Protein AF-A0A9P5X016-F1 (afdb_monomer_lite)

Radius of gyration: 11.92 Å; chains: 1; bounding box: 30×29×24 Å

Secondary structure (DSSP, 8-state):
---PPPPPPEETT-GGGHHHHHHHHHHHHHH-TTT--SHHHHHHHHHHTEESHHHHT--

Sequence (59 aa):
KIQAKEPDIFDSNHPQKLNDFLFQCRIYFNTNPHQFCTPTAKVVFTLSYLLGPAHQWFQ

Organism: NCBI:txid1400762

Structure (mmCIF, N/CA/C/O backbone):
data_AF-A0A9P5X016-F1
#
_entry.id   AF-A0A9P5X016-F1
#
loop_
_atom_site.group_PDB
_atom_site.id
_atom_site.type_symbol
_atom_site.label_atom_id
_atom_site.label_alt_id
_atom_site.label_comp_id
_atom_site.label_asym_id
_atom_site.label_entity_id
_atom_site.label_seq_id
_atom_site.pdbx_PDB_ins_code
_atom_site.Cartn_x
_atom_site.Cartn_y
_atom_site.Cartn_z
_atom_site.occupancy
_atom_site.B_iso_or_equiv
_atom_site.auth_seq_id
_atom_site.auth_comp_id
_atom_site.auth_asym_id
_atom_site.auth_atom_id
_atom_site.pdbx_PDB_model_num
ATOM 1 N N . LYS A 1 1 ? -19.166 13.614 1.920 1.00 57.78 1 LYS A N 1
ATOM 2 C CA . LYS A 1 1 ? -18.064 12.672 2.238 1.00 57.78 1 LYS A CA 1
ATOM 3 C C . LYS A 1 1 ? -16.956 12.916 1.228 1.00 57.78 1 LYS A C 1
ATOM 5 O O . LYS A 1 1 ? -17.264 12.923 0.047 1.00 57.78 1 LYS A O 1
ATOM 10 N N . ILE A 1 2 ? -15.728 13.177 1.669 1.00 58.84 2 ILE A N 1
ATOM 11 C CA . ILE A 1 2 ? -14.572 13.250 0.766 1.00 58.84 2 ILE A CA 1
ATOM 12 C C . ILE A 1 2 ? -14.213 11.801 0.426 1.00 58.84 2 ILE A C 1
ATOM 14 O O . ILE A 1 2 ? -14.003 11.010 1.340 1.00 58.84 2 ILE A O 1
ATOM 18 N N . GLN A 1 3 ? -14.227 11.438 -0.854 1.00 68.75 3 GLN A N 1
ATOM 19 C CA . GLN A 1 3 ? -13.779 10.127 -1.316 1.00 68.75 3 GLN A CA 1
ATOM 20 C C . GLN A 1 3 ? -12.366 10.303 -1.862 1.00 68.75 3 GLN A C 1
ATOM 22 O O . GLN A 1 3 ? -12.158 11.041 -2.823 1.00 68.75 3 GLN A O 1
ATOM 27 N N . ALA A 1 4 ? -11.386 9.690 -1.202 1.00 78.69 4 ALA A N 1
ATOM 28 C CA . ALA A 1 4 ? -10.026 9.672 -1.716 1.00 78.69 4 ALA A CA 1
ATOM 29 C C . ALA A 1 4 ? -9.985 8.813 -2.983 1.00 78.69 4 ALA A C 1
ATOM 31 O O . ALA A 1 4 ? -10.575 7.731 -3.015 1.00 78.69 4 ALA A O 1
ATOM 32 N N . LYS A 1 5 ? -9.288 9.302 -4.014 1.00 85.69 5 LYS A N 1
ATOM 33 C CA . LYS A 1 5 ? -8.956 8.501 -5.194 1.00 85.69 5 LYS A CA 1
ATOM 34 C C . LYS A 1 5 ? -8.131 7.293 -4.737 1.00 85.69 5 LYS A C 1
ATOM 36 O O . LYS A 1 5 ? -7.278 7.436 -3.858 1.00 85.69 5 LYS A O 1
ATOM 41 N N . GLU A 1 6 ? -8.398 6.127 -5.315 1.00 86.88 6 GLU A N 1
ATOM 42 C CA . GLU A 1 6 ? -7.542 4.956 -5.120 1.00 86.88 6 GLU A CA 1
ATOM 43 C C . GLU A 1 6 ? -6.109 5.248 -5.589 1.00 86.88 6 GLU A C 1
ATOM 45 O O . GLU A 1 6 ? -5.929 6.052 -6.515 1.00 86.88 6 GLU A O 1
ATOM 50 N N . PRO A 1 7 ? -5.090 4.649 -4.944 1.00 90.25 7 PRO A N 1
ATOM 51 C CA . PRO A 1 7 ? -3.711 4.790 -5.389 1.00 90.25 7 PRO A CA 1
ATOM 52 C C . PRO A 1 7 ? -3.540 4.280 -6.815 1.00 90.25 7 PRO A C 1
ATOM 54 O O . PRO A 1 7 ? -4.204 3.333 -7.238 1.00 90.25 7 PRO A O 1
ATOM 57 N N . ASP A 1 8 ? -2.622 4.890 -7.552 1.00 87.25 8 ASP A N 1
ATOM 58 C CA . ASP A 1 8 ? -2.217 4.359 -8.843 1.00 87.25 8 ASP A CA 1
ATOM 59 C C . ASP A 1 8 ? -1.381 3.083 -8.623 1.00 87.25 8 ASP A C 1
ATOM 61 O O . ASP A 1 8 ? -0.689 2.932 -7.613 1.00 87.25 8 ASP A O 1
ATOM 65 N N . ILE A 1 9 ? -1.449 2.146 -9.569 1.00 87.12 9 ILE A N 1
ATOM 66 C CA . ILE A 1 9 ? -0.618 0.939 -9.550 1.00 87.12 9 ILE A CA 1
ATOM 67 C C . ILE A 1 9 ? 0.859 1.347 -9.548 1.00 87.12 9 ILE A C 1
ATOM 69 O O . ILE A 1 9 ? 1.296 2.117 -10.408 1.00 87.12 9 ILE A O 1
ATOM 73 N N . PHE A 1 10 ? 1.639 0.790 -8.622 1.00 86.00 10 PHE A N 1
ATOM 74 C CA . PHE A 1 10 ? 3.080 1.000 -8.600 1.00 86.00 10 PHE A CA 1
ATOM 75 C C . PHE A 1 10 ? 3.772 -0.012 -9.514 1.00 86.00 10 PHE A C 1
ATOM 77 O O . PHE A 1 10 ? 3.779 -1.215 -9.237 1.00 86.00 10 PHE A O 1
ATOM 84 N N . ASP A 1 11 ? 4.368 0.486 -10.599 1.00 79.44 11 ASP A N 1
ATOM 85 C CA . ASP A 1 11 ? 5.263 -0.289 -11.445 1.00 79.44 11 ASP A CA 1
ATOM 86 C C . ASP A 1 11 ? 6.701 -0.171 -10.926 1.00 79.44 11 ASP A C 1
ATOM 88 O O . ASP A 1 11 ? 7.249 0.915 -10.743 1.00 79.44 11 ASP A O 1
ATOM 92 N N . SER A 1 12 ? 7.366 -1.301 -10.690 1.00 72.38 12 SER A N 1
ATOM 93 C CA . SER A 1 12 ? 8.734 -1.286 -10.149 1.00 72.38 12 SER A CA 1
ATOM 94 C C . SER A 1 12 ? 9.784 -0.699 -11.112 1.00 72.38 12 SER A C 1
ATOM 96 O O . S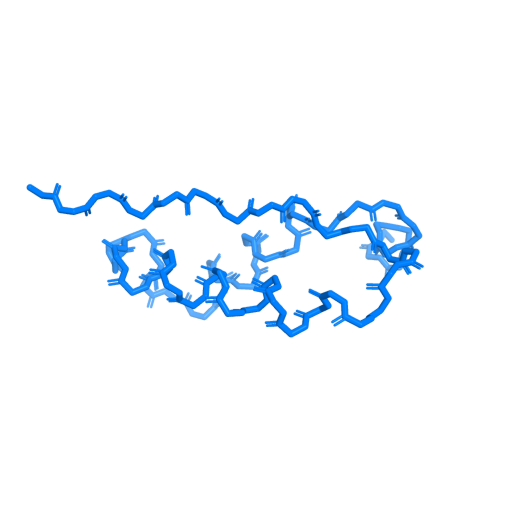ER A 1 12 ? 10.961 -0.640 -10.767 1.00 72.38 12 SER A O 1
ATOM 98 N N . ASN A 1 13 ? 9.382 -0.271 -12.314 1.00 78.38 13 ASN A N 1
ATOM 99 C CA . ASN A 1 13 ? 10.244 0.362 -13.315 1.00 78.38 13 ASN A CA 1
ATOM 100 C C . ASN A 1 13 ? 10.616 1.808 -12.953 1.00 78.38 13 ASN A C 1
ATOM 102 O O . ASN A 1 13 ? 11.600 2.336 -13.469 1.00 78.38 13 ASN A O 1
ATOM 106 N N . HIS A 1 14 ? 9.845 2.449 -12.070 1.00 82.62 14 HIS A N 1
ATOM 107 C CA . HIS A 1 14 ? 10.046 3.841 -11.672 1.00 82.62 14 HIS A CA 1
ATOM 108 C C . HIS A 1 14 ? 10.184 3.952 -10.147 1.00 82.62 14 HIS A C 1
ATOM 110 O O . HIS A 1 14 ? 9.270 4.448 -9.483 1.00 82.62 14 HIS A O 1
ATOM 116 N N . PRO A 1 15 ? 11.316 3.527 -9.556 1.00 79.94 15 PRO A N 1
ATOM 117 C CA . PRO A 1 15 ? 11.512 3.526 -8.103 1.00 79.94 15 PRO A CA 1
ATOM 118 C C . PRO A 1 15 ? 11.302 4.903 -7.453 1.00 79.94 15 PRO A C 1
ATOM 120 O O . PRO A 1 15 ? 10.865 4.987 -6.308 1.00 79.94 15 PRO A O 1
ATOM 123 N N . GLN A 1 16 ? 11.528 5.993 -8.192 1.00 85.56 16 GLN A N 1
ATOM 124 C CA . GLN A 1 16 ? 11.257 7.361 -7.748 1.00 85.56 16 GLN A CA 1
ATOM 125 C C . GLN A 1 16 ? 9.778 7.627 -7.420 1.00 85.56 16 GLN A C 1
ATOM 127 O O . GLN A 1 16 ? 9.491 8.495 -6.600 1.00 85.56 16 GLN A O 1
ATOM 132 N N . LYS A 1 17 ? 8.843 6.867 -8.009 1.00 86.50 17 LYS A N 1
ATOM 133 C CA . LYS A 1 17 ? 7.397 6.991 -7.762 1.00 86.50 17 LYS A CA 1
ATOM 134 C C . LYS A 1 17 ? 6.930 6.243 -6.512 1.00 86.50 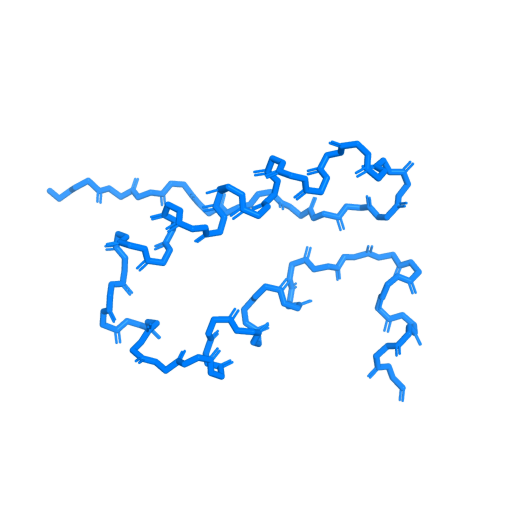17 LYS A C 1
ATOM 136 O O . LYS A 1 17 ? 5.763 6.348 -6.144 1.00 86.50 17 LYS A O 1
ATOM 141 N N . LEU A 1 18 ? 7.816 5.500 -5.839 1.00 87.69 18 LEU A N 1
ATOM 142 C CA . LEU A 1 18 ? 7.453 4.725 -4.650 1.00 87.69 18 LEU A CA 1
A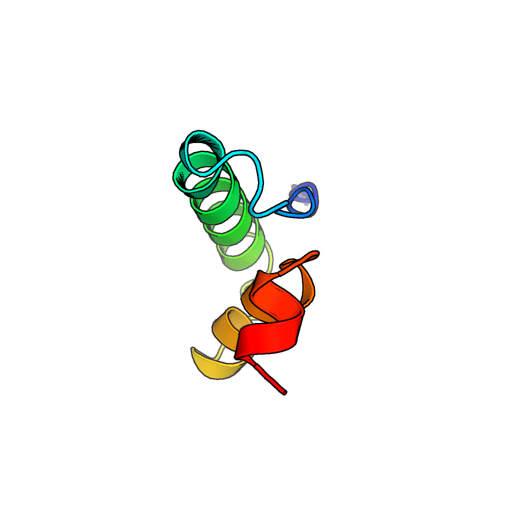TOM 143 C C . LEU A 1 18 ? 6.930 5.630 -3.530 1.00 87.69 18 LEU A C 1
ATOM 145 O O . LEU A 1 18 ? 5.937 5.310 -2.883 1.00 87.69 18 LEU A O 1
ATOM 149 N N . ASN A 1 19 ? 7.572 6.781 -3.325 1.00 89.62 19 ASN A N 1
ATOM 150 C CA . ASN A 1 19 ? 7.142 7.743 -2.312 1.00 89.62 19 ASN A CA 1
ATOM 151 C C . ASN A 1 19 ? 5.753 8.316 -2.621 1.00 89.62 19 ASN A C 1
ATOM 153 O O . ASN A 1 19 ? 4.931 8.433 -1.711 1.00 89.62 19 ASN A O 1
ATOM 157 N N . ASP A 1 20 ? 5.471 8.607 -3.892 1.00 91.00 20 ASP A N 1
ATOM 158 C CA . ASP A 1 20 ? 4.168 9.114 -4.331 1.00 91.00 20 ASP A CA 1
ATOM 159 C C . ASP A 1 20 ? 3.073 8.065 -4.112 1.00 91.00 20 ASP A C 1
ATOM 161 O O . ASP A 1 20 ? 2.020 8.368 -3.551 1.00 91.00 20 ASP A O 1
ATOM 165 N N . PHE A 1 21 ? 3.352 6.809 -4.464 1.00 91.38 21 PHE A N 1
ATOM 166 C CA . PHE A 1 21 ? 2.457 5.682 -4.213 1.00 91.38 21 PHE A CA 1
ATOM 167 C C . PHE A 1 21 ? 2.158 5.502 -2.715 1.00 91.38 21 PHE A C 1
ATOM 169 O O . PHE A 1 21 ? 0.996 5.455 -2.308 1.00 91.38 21 PHE A O 1
ATOM 176 N N . LEU A 1 22 ? 3.187 5.483 -1.860 1.00 92.19 22 LEU A N 1
ATOM 177 C CA . LEU A 1 22 ? 3.005 5.356 -0.408 1.00 92.19 22 LEU A CA 1
ATOM 178 C C . LEU A 1 22 ? 2.209 6.530 0.181 1.00 92.19 22 LEU A C 1
ATOM 180 O O . LEU A 1 22 ? 1.395 6.342 1.093 1.00 92.19 22 LEU A O 1
ATOM 184 N N . PHE A 1 23 ? 2.413 7.739 -0.346 1.00 92.62 23 PHE A N 1
ATOM 185 C CA . PHE A 1 23 ? 1.640 8.914 0.037 1.00 92.62 23 PHE A CA 1
ATOM 186 C C . PHE A 1 23 ? 0.157 8.765 -0.336 1.00 92.62 23 PHE A C 1
ATOM 188 O O . PHE A 1 23 ? -0.712 9.004 0.510 1.00 92.62 23 PHE A O 1
ATOM 195 N N . GLN A 1 24 ? -0.140 8.291 -1.550 1.00 93.19 24 GLN A N 1
ATOM 196 C CA . GLN A 1 24 ? -1.505 7.986 -1.987 1.00 93.19 24 GLN A CA 1
ATOM 197 C C . GLN A 1 24 ? -2.161 6.915 -1.098 1.00 93.19 24 GLN A C 1
ATOM 199 O O . GLN A 1 24 ? -3.276 7.129 -0.612 1.00 93.19 24 GLN A O 1
ATOM 204 N N . CYS A 1 25 ? -1.459 5.815 -0.788 1.00 93.50 25 CYS A N 1
ATOM 205 C CA . CYS A 1 25 ? -1.947 4.786 0.140 1.00 93.50 25 CYS A CA 1
ATOM 206 C C . CYS A 1 25 ? -2.302 5.381 1.507 1.00 93.50 25 CYS A C 1
ATOM 208 O O . CYS A 1 25 ? -3.367 5.098 2.057 1.00 93.50 25 CYS A O 1
ATOM 210 N N . ARG A 1 26 ? -1.449 6.256 2.055 1.00 93.94 26 ARG A N 1
ATOM 211 C CA . ARG A 1 26 ? -1.693 6.898 3.355 1.00 93.94 26 ARG A CA 1
ATOM 212 C C . ARG A 1 26 ? -2.960 7.753 3.351 1.00 93.94 26 ARG A C 1
ATOM 214 O O . ARG A 1 26 ? -3.739 7.677 4.302 1.00 93.94 26 ARG A O 1
ATOM 221 N N . ILE A 1 27 ? -3.181 8.545 2.300 1.00 93.94 27 ILE A N 1
ATOM 222 C CA . ILE A 1 27 ? -4.413 9.334 2.145 1.00 93.94 27 ILE A CA 1
ATOM 223 C C . ILE A 1 27 ? -5.630 8.407 2.065 1.00 93.94 27 ILE A C 1
ATOM 225 O O . ILE A 1 27 ? -6.628 8.633 2.759 1.00 93.94 27 ILE A O 1
ATOM 229 N N . TYR A 1 28 ? -5.538 7.344 1.265 1.00 93.75 28 TYR A N 1
ATOM 230 C CA . TYR A 1 28 ? -6.633 6.400 1.071 1.00 93.75 28 TYR A CA 1
ATOM 231 C C . TYR A 1 28 ? -7.012 5.679 2.374 1.00 93.75 28 TYR A C 1
ATOM 233 O O . TYR A 1 28 ? -8.193 5.609 2.722 1.00 93.75 28 TYR A O 1
ATOM 241 N N . PHE A 1 29 ? -6.026 5.240 3.163 1.00 94.25 29 PHE A N 1
ATOM 242 C CA . PHE A 1 29 ? -6.253 4.610 4.468 1.00 94.25 29 PHE A CA 1
ATOM 243 C C . PHE A 1 29 ? -6.896 5.556 5.478 1.00 94.25 29 PHE A C 1
ATOM 245 O O . PHE A 1 29 ? -7.831 5.168 6.177 1.00 94.25 29 PHE A O 1
ATOM 252 N N . ASN A 1 30 ? -6.421 6.800 5.546 1.00 92.44 30 ASN A N 1
ATOM 253 C CA . ASN A 1 30 ? -6.961 7.798 6.469 1.00 92.44 30 ASN A CA 1
ATOM 254 C C . ASN A 1 30 ? -8.404 8.189 6.123 1.00 92.44 30 ASN A C 1
ATOM 256 O O . ASN A 1 30 ? -9.171 8.552 7.010 1.00 92.44 30 ASN A O 1
ATOM 260 N N . THR A 1 31 ? -8.778 8.095 4.846 1.00 93.44 31 THR A N 1
ATOM 261 C CA . THR A 1 31 ? -10.139 8.397 4.379 1.00 93.44 31 THR A CA 1
ATOM 262 C C . THR A 1 31 ? -11.097 7.218 4.580 1.00 93.44 31 THR A C 1
ATOM 264 O O . THR A 1 31 ? -12.302 7.422 4.719 1.00 93.44 31 THR A O 1
ATOM 267 N N . ASN A 1 32 ? -10.568 5.992 4.673 1.00 90.81 32 ASN A N 1
ATOM 268 C CA . ASN A 1 32 ? -11.334 4.755 4.847 1.00 90.81 32 ASN A CA 1
ATOM 269 C C . ASN A 1 32 ? -10.952 4.002 6.143 1.00 90.81 32 ASN A C 1
ATOM 271 O O . ASN A 1 32 ? -10.617 2.814 6.099 1.00 90.81 32 ASN A O 1
ATOM 275 N N . PRO A 1 33 ? -11.018 4.642 7.328 1.00 91.19 33 PRO A N 1
ATOM 276 C CA . PRO A 1 33 ? -10.498 4.062 8.568 1.00 91.19 33 PRO A CA 1
ATOM 277 C C . PRO A 1 33 ? -11.187 2.747 8.952 1.00 91.19 33 PRO A C 1
ATOM 279 O O . PRO A 1 33 ? -10.539 1.876 9.521 1.00 91.19 33 PRO A O 1
ATOM 282 N N . HIS A 1 34 ? -12.467 2.571 8.597 1.00 91.31 34 HIS A N 1
ATOM 2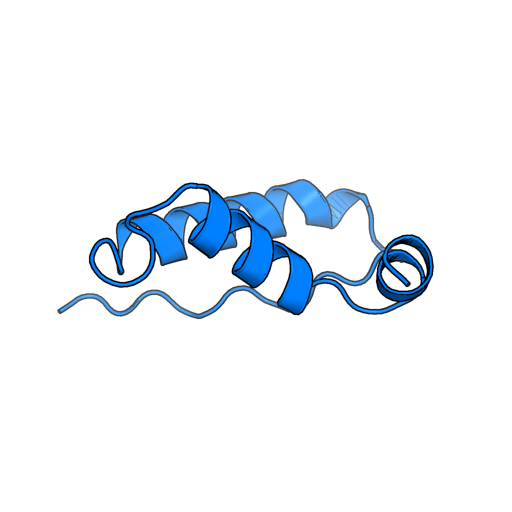83 C CA . HIS A 1 34 ? -13.232 1.344 8.854 1.00 91.31 34 HIS A CA 1
ATOM 284 C C . HIS A 1 34 ? -12.769 0.133 8.031 1.00 91.31 34 HIS A C 1
ATOM 286 O O . HIS A 1 34 ? -12.942 -0.998 8.469 1.00 91.31 34 HIS A O 1
ATOM 292 N N . GLN A 1 35 ? -12.194 0.349 6.846 1.00 88.88 35 GLN A N 1
ATOM 293 C CA . GLN A 1 35 ? -11.671 -0.734 6.003 1.00 88.88 35 GLN A CA 1
ATOM 294 C C . GLN A 1 35 ? -10.225 -1.084 6.376 1.00 88.88 35 GLN A C 1
ATOM 296 O O . GLN A 1 35 ? -9.809 -2.234 6.271 1.00 88.88 35 GLN A O 1
ATOM 301 N N . PHE A 1 36 ? -9.470 -0.102 6.874 1.00 91.81 36 PHE A N 1
ATOM 302 C CA . PHE A 1 36 ? -8.047 -0.227 7.187 1.00 91.81 36 PHE A CA 1
ATOM 303 C C . PHE A 1 36 ? -7.770 -0.121 8.689 1.00 91.81 36 PHE A C 1
ATOM 305 O O . PHE A 1 36 ? -6.841 0.569 9.120 1.00 91.81 36 PHE A O 1
ATOM 312 N N . CYS A 1 37 ? -8.581 -0.811 9.498 1.00 91.50 37 CYS A N 1
ATOM 313 C CA . CYS A 1 37 ? -8.444 -0.821 10.957 1.00 91.50 37 CYS A CA 1
ATOM 314 C C . CYS A 1 37 ? -7.186 -1.554 11.438 1.00 91.50 37 CYS A C 1
ATOM 316 O O . CYS A 1 37 ? -6.685 -1.265 12.522 1.00 91.50 37 CYS A O 1
ATOM 318 N N . THR A 1 38 ? -6.674 -2.507 10.654 1.00 93.50 38 THR A N 1
ATOM 319 C CA . THR A 1 38 ? -5.519 -3.325 11.034 1.00 93.50 38 THR A CA 1
ATOM 320 C C . THR A 1 38 ? -4.298 -2.996 10.175 1.00 93.50 38 THR A C 1
ATOM 322 O O . THR A 1 38 ? -4.438 -2.689 8.986 1.00 93.50 38 THR A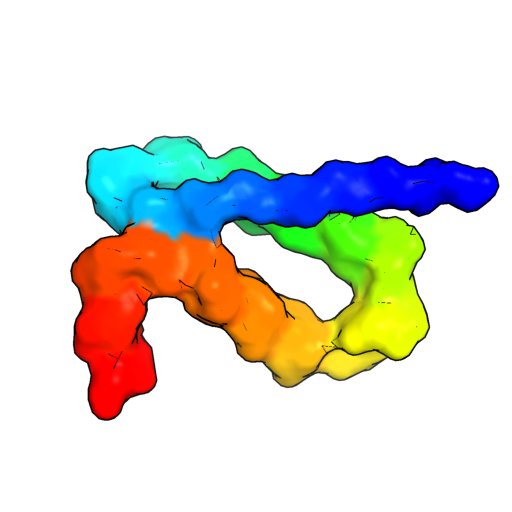 O 1
ATOM 325 N N . PRO A 1 39 ? -3.077 -3.086 10.737 1.00 92.44 39 PRO A N 1
ATOM 326 C CA . PRO A 1 39 ? -1.852 -2.999 9.947 1.00 92.44 39 PRO A CA 1
ATOM 327 C C . PRO A 1 39 ? -1.831 -4.020 8.803 1.00 92.44 39 PRO A C 1
ATOM 329 O O . PRO A 1 39 ? -1.449 -3.679 7.690 1.00 92.44 39 PRO A O 1
ATOM 332 N N . THR A 1 40 ? -2.328 -5.237 9.045 1.00 92.62 40 THR A N 1
ATOM 333 C CA . THR A 1 40 ? -2.410 -6.303 8.039 1.00 92.62 40 THR A CA 1
ATOM 334 C C . THR A 1 40 ? -3.261 -5.906 6.836 1.00 92.62 40 THR A C 1
ATOM 336 O O . THR A 1 40 ? -2.826 -6.105 5.708 1.00 92.62 40 THR A O 1
ATOM 339 N N . ALA A 1 41 ? -4.431 -5.288 7.044 1.00 91.50 41 ALA A N 1
ATOM 340 C CA . ALA A 1 41 ? -5.283 -4.834 5.942 1.00 91.50 41 ALA A CA 1
ATOM 341 C C . ALA A 1 41 ? -4.589 -3.770 5.077 1.00 91.50 41 ALA A C 1
ATOM 343 O O . ALA A 1 41 ? -4.689 -3.806 3.853 1.00 91.50 41 ALA A O 1
ATOM 344 N N . LYS A 1 42 ? -3.837 -2.855 5.707 1.00 93.38 42 LYS A N 1
ATOM 345 C CA . LYS A 1 42 ? -3.036 -1.847 4.994 1.00 93.38 42 LYS A CA 1
ATOM 346 C C . LYS A 1 42 ? -1.937 -2.499 4.164 1.00 93.38 42 LYS A C 1
ATOM 348 O O . LYS A 1 42 ? -1.786 -2.158 3.000 1.00 93.38 42 LYS A O 1
ATOM 353 N N . VAL A 1 43 ? -1.205 -3.451 4.746 1.00 91.50 43 VAL A N 1
ATOM 354 C CA . VAL A 1 43 ? -0.127 -4.172 4.054 1.00 91.50 43 VAL A CA 1
ATOM 355 C C . VAL A 1 43 ? -0.673 -4.957 2.865 1.00 91.50 43 VAL A C 1
ATOM 357 O O . VAL A 1 43 ? -0.189 -4.763 1.759 1.00 91.50 43 VAL A O 1
ATOM 360 N N . VAL A 1 44 ? -1.708 -5.779 3.061 1.00 90.31 44 VAL A N 1
ATOM 361 C CA . VAL A 1 44 ? -2.312 -6.589 1.987 1.00 90.31 44 VAL A CA 1
ATOM 362 C C . VAL A 1 44 ? -2.810 -5.711 0.839 1.00 90.31 44 VAL A C 1
ATOM 364 O O . VAL A 1 44 ? -2.570 -6.032 -0.321 1.00 90.31 44 VAL A O 1
ATOM 367 N N 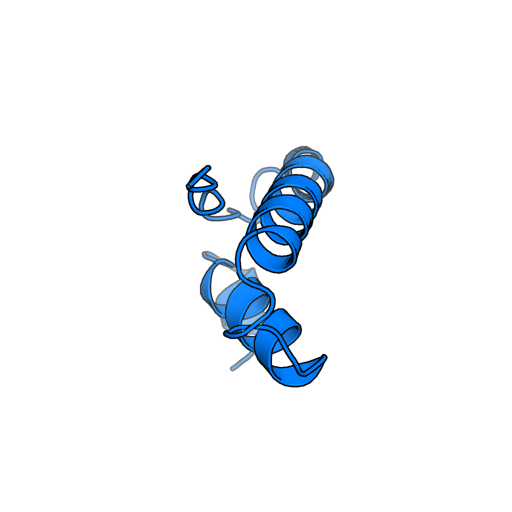. PHE A 1 45 ? -3.444 -4.580 1.149 1.00 91.19 45 PHE A N 1
ATOM 368 C CA . PHE A 1 45 ? -3.887 -3.633 0.130 1.00 91.19 45 PHE A CA 1
ATOM 369 C C . PHE A 1 45 ? -2.718 -2.978 -0.606 1.00 91.19 45 PHE A C 1
ATOM 371 O O . PHE A 1 45 ? -2.710 -2.943 -1.828 1.00 91.19 45 PHE A O 1
ATOM 378 N N . THR A 1 46 ? -1.699 -2.485 0.103 1.00 91.38 46 THR A N 1
ATOM 379 C CA . THR A 1 46 ? -0.516 -1.918 -0.559 1.00 91.38 46 THR A CA 1
ATOM 380 C C . THR A 1 46 ? 0.133 -2.951 -1.484 1.00 91.38 46 THR A C 1
ATOM 382 O O . THR A 1 46 ? 0.498 -2.609 -2.604 1.00 91.38 46 THR A O 1
ATOM 385 N N . LEU A 1 47 ? 0.219 -4.216 -1.051 1.00 87.38 47 LEU A N 1
ATOM 386 C CA . LEU A 1 47 ? 0.764 -5.316 -1.850 1.00 87.38 47 LEU A CA 1
ATOM 387 C C . LEU A 1 47 ? -0.068 -5.611 -3.105 1.00 87.38 47 LEU A C 1
ATOM 389 O O . LEU A 1 47 ? 0.516 -5.860 -4.155 1.00 87.38 47 LEU A O 1
ATOM 393 N N . SER A 1 48 ? -1.403 -5.535 -3.042 1.00 86.44 48 SER A N 1
ATOM 394 C CA . SER A 1 48 ? -2.257 -5.797 -4.213 1.00 86.44 48 SER A CA 1
ATOM 395 C C . SER A 1 48 ? -2.119 -4.752 -5.327 1.00 86.44 48 SER A C 1
ATOM 397 O O . SER A 1 48 ? -2.539 -5.007 -6.451 1.00 86.44 48 SER A O 1
ATOM 399 N N . TYR A 1 49 ? -1.550 -3.583 -5.024 1.00 87.25 49 TYR A N 1
ATOM 400 C CA . TYR A 1 49 ? -1.279 -2.508 -5.986 1.00 87.25 49 TYR A CA 1
ATOM 401 C C . TYR A 1 49 ? 0.165 -2.514 -6.514 1.00 87.25 49 TYR A C 1
ATOM 403 O O . TYR A 1 49 ? 0.532 -1.641 -7.305 1.00 87.25 49 TYR A O 1
ATOM 411 N N . LEU A 1 50 ? 0.985 -3.492 -6.113 1.00 84.69 50 LEU A N 1
ATOM 412 C CA . LEU A 1 50 ? 2.308 -3.718 -6.688 1.00 84.69 50 LEU A CA 1
ATOM 413 C C . LEU A 1 50 ? 2.172 -4.605 -7.936 1.00 84.69 50 LEU A C 1
ATOM 415 O O . LEU A 1 50 ? 1.755 -5.758 -7.841 1.00 84.69 50 LEU A O 1
ATOM 419 N N . LEU A 1 51 ? 2.550 -4.091 -9.109 1.00 70.44 51 LEU A N 1
ATOM 420 C CA . LEU A 1 51 ? 2.605 -4.858 -10.362 1.00 70.44 51 LEU A CA 1
ATOM 421 C C . LEU A 1 51 ? 4.043 -4.946 -10.896 1.00 70.44 51 LEU A C 1
ATOM 423 O O . LEU A 1 51 ? 4.904 -4.119 -10.592 1.00 70.44 51 LEU A O 1
ATOM 427 N N . GLY A 1 52 ? 4.304 -5.965 -11.722 1.00 61.50 52 GLY A N 1
ATOM 428 C CA . GLY A 1 52 ? 5.619 -6.212 -12.327 1.00 61.50 52 GLY A CA 1
ATOM 429 C C . GLY A 1 52 ? 6.531 -7.112 -11.471 1.00 61.50 52 GLY A C 1
ATOM 430 O O . GLY A 1 52 ? 6.020 -7.918 -10.699 1.00 61.50 52 GLY A O 1
ATOM 431 N N . PRO A 1 53 ? 7.870 -7.018 -11.591 1.00 55.34 53 PRO A N 1
ATOM 432 C CA . PRO A 1 53 ? 8.845 -7.841 -10.854 1.00 55.34 53 PRO A CA 1
ATOM 433 C C . PRO A 1 53 ? 8.618 -7.948 -9.337 1.00 55.34 53 PRO A C 1
ATOM 435 O O . PRO A 1 53 ? 8.967 -8.958 -8.731 1.00 55.34 53 PRO A O 1
ATOM 438 N N . ALA A 1 54 ? 8.005 -6.933 -8.719 1.00 57.72 54 ALA A N 1
ATOM 439 C CA . ALA A 1 54 ? 7.623 -6.964 -7.308 1.00 57.72 54 ALA A CA 1
ATOM 440 C C . ALA A 1 54 ? 6.586 -8.061 -6.988 1.00 57.72 54 ALA A C 1
ATOM 442 O O . ALA A 1 54 ? 6.635 -8.639 -5.910 1.00 57.72 54 ALA A O 1
ATOM 443 N N . HIS A 1 55 ? 5.704 -8.410 -7.932 1.00 56.09 55 HIS A N 1
ATOM 444 C CA . HIS A 1 55 ? 4.769 -9.532 -7.797 1.00 56.09 55 HIS A CA 1
ATOM 445 C C . HIS A 1 55 ? 5.495 -10.890 -7.780 1.00 56.09 55 HIS A C 1
ATOM 447 O O . HIS A 1 55 ? 5.064 -11.800 -7.082 1.00 56.09 55 HIS A O 1
ATOM 453 N N . GLN A 1 56 ? 6.624 -11.032 -8.494 1.00 55.75 56 GLN A N 1
ATOM 454 C CA . GLN A 1 56 ? 7.438 -12.259 -8.451 1.00 55.75 56 GLN A CA 1
ATOM 455 C C . GLN A 1 56 ? 8.217 -12.425 -7.141 1.00 55.75 56 GLN A C 1
ATOM 457 O O . GLN A 1 56 ? 8.541 -13.548 -6.783 1.00 55.75 56 GLN A O 1
ATOM 462 N N . TRP A 1 57 ? 8.518 -11.338 -6.424 1.00 56.03 57 TRP A N 1
ATOM 463 C CA . TRP A 1 57 ? 9.204 -11.398 -5.125 1.00 56.03 57 TRP A CA 1
ATOM 464 C C . TRP A 1 57 ? 8.310 -11.895 -3.978 1.00 56.03 57 TRP A C 1
ATOM 466 O O . TRP A 1 57 ? 8.828 -12.248 -2.922 1.00 56.03 57 TRP A O 1
ATOM 476 N N . PHE A 1 58 ? 6.987 -11.889 -4.170 1.00 54.91 58 PHE A N 1
ATOM 477 C CA . PHE A 1 58 ? 6.000 -12.279 -3.158 1.00 54.91 58 PHE A CA 1
ATOM 478 C C . PHE A 1 58 ? 5.338 -13.649 -3.405 1.00 54.91 58 PHE A C 1
ATOM 480 O O . PHE A 1 58 ? 4.576 -14.084 -2.541 1.00 54.91 58 PHE A O 1
ATOM 487 N N . GLN A 1 59 ? 5.605 -14.320 -4.537 1.00 50.97 59 GLN A N 1
ATOM 488 C CA . GLN A 1 59 ? 5.242 -15.733 -4.758 1.00 50.97 59 GLN A CA 1
ATOM 489 C C . GLN A 1 59 ? 6.319 -16.665 -4.203 1.00 50.97 59 GLN A C 1
ATOM 491 O O . GLN A 1 59 ? 5.930 -17.729 -3.675 1.00 50.97 59 GLN A O 1
#

Foldseek 3Di:
DDQQDQAAQDEPVCVVCVVVRVVSLVVNCVVCVVQPVDPVSSVVSSQVSYDDPSVVVVD

pLDDT: mean 82.76, std 13.15, range [50.97, 94.25]